Protein AF-A0A9I9E7U3-F1 (afdb_monomer_lite)

Structure (mmCIF, N/CA/C/O backbone):
data_AF-A0A9I9E7U3-F1
#
_entry.id   AF-A0A9I9E7U3-F1
#
loop_
_atom_site.group_PDB
_atom_site.id
_atom_site.type_symbol
_atom_site.label_atom_id
_atom_site.label_alt_id
_atom_site.label_comp_id
_atom_site.label_asym_id
_atom_site.label_entity_id
_atom_site.label_seq_id
_atom_site.pdbx_PDB_ins_code
_atom_site.Cartn_x
_atom_site.Cartn_y
_atom_site.Cartn_z
_atom_site.occupancy
_atom_site.B_iso_or_equiv
_atom_site.auth_seq_id
_atom_site.auth_comp_id
_atom_site.auth_asym_id
_atom_site.auth_atom_id
_atom_site.pdbx_PDB_model_num
ATOM 1 N N . MET A 1 1 ? -19.720 12.425 18.453 1.00 45.34 1 MET A N 1
ATOM 2 C CA . MET A 1 1 ? -18.261 12.362 18.694 1.00 45.34 1 MET A CA 1
ATOM 3 C C . MET A 1 1 ? -17.624 11.186 17.935 1.00 45.34 1 MET A C 1
ATOM 5 O O . MET A 1 1 ? -16.899 10.401 18.517 1.00 45.34 1 MET A O 1
ATOM 9 N N . VAL A 1 2 ? -17.925 11.040 16.635 1.00 49.69 2 VAL A N 1
ATOM 10 C CA . VAL A 1 2 ? -17.374 9.981 15.748 1.00 49.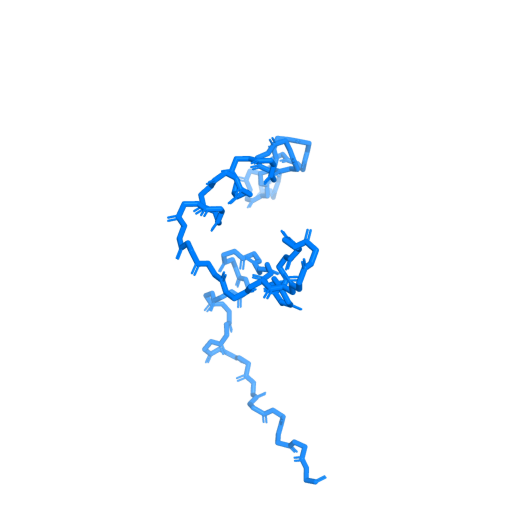69 2 VAL A CA 1
ATOM 11 C C . VAL A 1 2 ? -16.672 10.609 14.535 1.00 49.69 2 VAL A C 1
ATOM 13 O O . VAL A 1 2 ? -15.651 10.113 14.087 1.00 49.69 2 VAL A O 1
ATOM 16 N N . LYS A 1 3 ? -17.134 11.790 14.092 1.00 48.22 3 LYS A N 1
ATOM 17 C CA . LYS A 1 3 ? -16.523 12.583 13.009 1.00 48.22 3 LYS A CA 1
ATOM 18 C C . LYS A 1 3 ? -15.101 13.104 13.280 1.00 48.22 3 LYS A C 1
ATOM 20 O O . LYS A 1 3 ? -14.471 13.569 12.351 1.00 48.22 3 LYS A O 1
ATOM 25 N N . ILE A 1 4 ? -14.613 13.058 14.524 1.00 53.31 4 ILE A N 1
ATOM 26 C CA . ILE A 1 4 ? -13.248 13.508 14.878 1.00 53.31 4 ILE A CA 1
ATOM 27 C C . ILE A 1 4 ? -12.241 12.345 14.772 1.00 53.31 4 ILE A C 1
ATOM 29 O O . ILE A 1 4 ? -11.045 12.568 14.647 1.00 53.31 4 ILE A O 1
ATOM 33 N N . LEU A 1 5 ? -12.718 11.093 14.807 1.00 57.38 5 LEU A N 1
ATOM 34 C CA . LEU A 1 5 ? -11.864 9.899 14.784 1.00 57.38 5 LEU A CA 1
ATOM 35 C C . LEU A 1 5 ? -11.475 9.461 13.373 1.00 57.38 5 LEU A C 1
ATOM 37 O O . LEU A 1 5 ? -10.537 8.687 13.215 1.00 57.38 5 LEU A O 1
ATOM 41 N N . HIS A 1 6 ? -12.224 9.874 12.357 1.00 62.75 6 HIS A N 1
ATOM 42 C CA . HIS A 1 6 ? -11.895 9.596 10.967 1.00 62.75 6 HIS A CA 1
ATOM 43 C C . HIS A 1 6 ? -11.524 10.932 10.352 1.00 62.75 6 HIS A C 1
ATOM 45 O O . HIS A 1 6 ? -12.366 11.826 10.280 1.00 62.75 6 HIS A O 1
ATOM 51 N N . GLY A 1 7 ? -10.243 11.081 10.010 1.00 67.94 7 GLY A N 1
ATOM 52 C CA . GLY A 1 7 ? -9.756 12.251 9.290 1.00 67.94 7 GLY A CA 1
ATOM 53 C C . GLY A 1 7 ? -10.546 12.474 8.002 1.00 67.94 7 GLY A C 1
ATOM 54 O O . GLY A 1 7 ? -11.297 11.606 7.548 1.00 67.94 7 GLY A O 1
ATOM 55 N N . ASP A 1 8 ? -10.385 13.651 7.410 1.00 82.94 8 ASP A N 1
ATOM 56 C CA . ASP A 1 8 ? -11.076 13.966 6.171 1.00 82.94 8 ASP A CA 1
ATOM 57 C C . ASP A 1 8 ? -10.576 13.054 5.037 1.00 82.94 8 ASP A C 1
ATOM 59 O O . ASP A 1 8 ? -9.372 12.877 4.815 1.00 82.94 8 ASP A O 1
ATOM 63 N N . THR A 1 9 ? -11.513 12.417 4.334 1.00 78.75 9 THR A N 1
ATOM 64 C CA . THR A 1 9 ? -11.177 11.480 3.260 1.00 78.75 9 THR A CA 1
ATOM 65 C C . THR A 1 9 ? -10.487 12.191 2.104 1.00 78.75 9 THR A C 1
ATOM 67 O O . THR A 1 9 ? -9.542 11.648 1.542 1.00 78.75 9 THR A O 1
ATOM 70 N N . VAL A 1 10 ? -10.918 13.407 1.760 1.00 83.38 10 VAL A N 1
ATOM 71 C CA . VAL A 1 10 ? -10.336 14.198 0.670 1.00 83.38 10 VAL A CA 1
ATOM 72 C C . VAL A 1 10 ? -8.898 14.574 1.014 1.00 83.38 10 VAL A C 1
ATOM 74 O O . VAL A 1 10 ? -8.003 14.357 0.198 1.00 83.38 10 VAL A O 1
ATOM 77 N N . GLU A 1 11 ? -8.651 15.045 2.236 1.00 83.44 11 GLU A N 1
ATOM 78 C CA . GLU A 1 11 ? -7.298 15.336 2.721 1.00 83.44 11 GLU A CA 1
ATOM 79 C C . GLU A 1 11 ? -6.416 14.080 2.737 1.00 83.44 11 GLU A C 1
ATOM 81 O O . GLU A 1 11 ? -5.260 14.125 2.316 1.00 83.44 11 GLU A O 1
ATOM 86 N N . SER A 1 12 ? -6.968 12.938 3.152 1.00 78.81 12 SER A N 1
ATOM 87 C CA . SER A 1 12 ? -6.252 11.657 3.175 1.00 78.81 12 SER A CA 1
ATOM 88 C C . SER A 1 12 ? -5.837 11.204 1.771 1.00 78.81 12 SER A C 1
ATOM 90 O O . SER A 1 12 ? -4.684 10.825 1.557 1.00 78.81 12 SER A O 1
ATOM 92 N N . TYR A 1 13 ? -6.741 11.290 0.789 1.00 81.56 13 TYR A N 1
ATOM 93 C CA . TYR A 1 13 ? -6.438 10.953 -0.606 1.00 81.56 13 TYR A CA 1
ATOM 94 C C . TYR A 1 13 ? -5.465 11.954 -1.248 1.00 81.56 13 TYR A C 1
ATOM 96 O O . TYR A 1 13 ? -4.613 11.551 -2.041 1.00 81.56 13 TYR A O 1
ATOM 104 N N . ALA A 1 14 ? -5.503 13.233 -0.859 1.00 87.12 14 ALA A N 1
ATOM 105 C CA . ALA A 1 14 ? -4.561 14.246 -1.340 1.00 87.12 14 ALA A CA 1
ATOM 106 C C . ALA A 1 14 ? -3.097 13.971 -0.930 1.00 87.12 14 ALA A C 1
ATOM 108 O O . ALA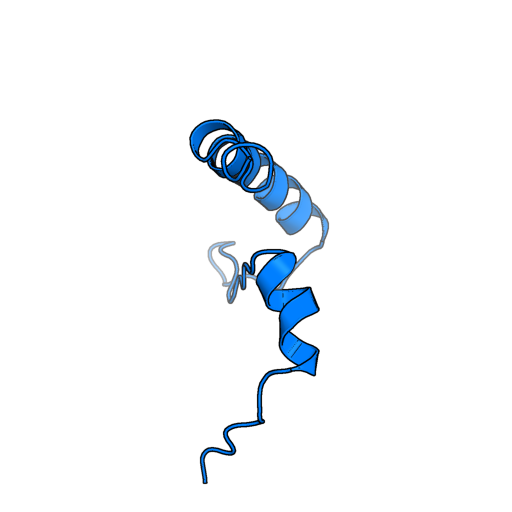 A 1 14 ? -2.172 14.497 -1.551 1.00 87.12 14 ALA A O 1
ATOM 109 N N . LEU A 1 15 ? -2.856 13.127 0.082 1.00 83.38 15 LEU A N 1
ATOM 110 C CA . LEU A 1 15 ? -1.509 12.741 0.517 1.00 83.38 15 LEU A CA 1
ATOM 111 C C . LEU A 1 15 ? -0.888 11.611 -0.319 1.00 83.38 15 LEU A C 1
ATOM 113 O O . LEU A 1 15 ? 0.334 11.455 -0.285 1.00 83.38 15 LEU A O 1
ATOM 117 N N . ILE A 1 16 ? -1.680 10.859 -1.093 1.00 81.81 16 ILE A N 1
ATOM 118 C CA . ILE A 1 16 ? -1.210 9.710 -1.890 1.00 81.81 16 ILE A CA 1
ATOM 119 C C . ILE A 1 16 ? -0.001 10.050 -2.782 1.00 81.81 16 ILE A C 1
ATOM 121 O O . ILE A 1 16 ? 1.005 9.338 -2.699 1.00 81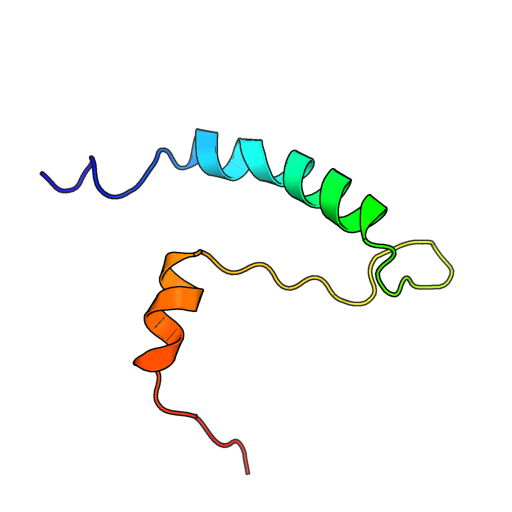.81 16 ILE A O 1
ATOM 125 N N . PRO A 1 17 ? -0.000 11.154 -3.556 1.00 84.25 17 PRO A N 1
ATOM 126 C CA . PRO A 1 17 ? 1.155 11.530 -4.374 1.00 84.25 17 PRO A CA 1
ATOM 127 C C . PRO A 1 17 ? 2.453 11.719 -3.573 1.00 84.25 17 PRO A C 1
ATOM 129 O O . PRO A 1 17 ? 3.535 11.385 -4.053 1.00 84.25 17 PRO A O 1
ATOM 132 N N . ARG A 1 18 ? 2.371 12.206 -2.325 1.00 83.38 18 ARG A N 1
ATOM 133 C CA . ARG A 1 18 ? 3.553 12.421 -1.468 1.00 83.38 18 ARG A CA 1
ATOM 134 C C . ARG A 1 18 ? 4.168 11.102 -0.998 1.00 83.38 18 ARG A C 1
ATOM 136 O O . ARG A 1 18 ? 5.377 11.045 -0.777 1.00 83.38 18 ARG A O 1
ATOM 143 N N . PHE A 1 19 ? 3.364 10.049 -0.845 1.00 80.06 19 PHE A N 1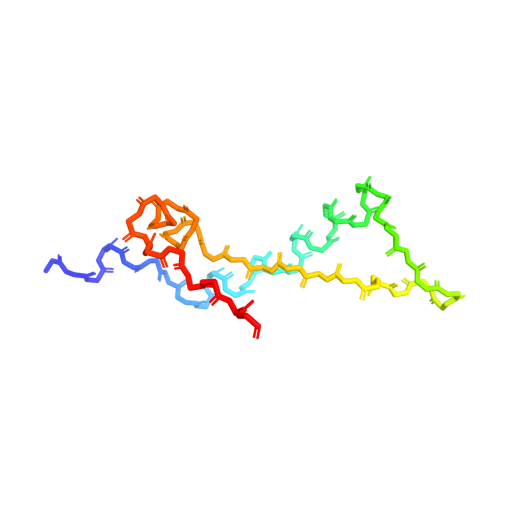
ATOM 144 C CA . PHE A 1 19 ? 3.882 8.715 -0.538 1.00 80.06 19 PHE A CA 1
ATOM 145 C C . PHE A 1 19 ? 4.629 8.117 -1.732 1.00 80.06 19 PHE A C 1
ATOM 147 O O . PHE A 1 19 ? 5.667 7.493 -1.528 1.00 80.06 19 PHE A O 1
ATOM 154 N N . PHE A 1 20 ? 4.180 8.381 -2.964 1.00 76.94 20 PHE A N 1
ATOM 155 C CA . PHE A 1 20 ? 4.890 7.942 -4.167 1.00 76.94 20 PHE A CA 1
ATOM 156 C C . PHE A 1 20 ? 6.272 8.590 -4.319 1.00 76.94 20 PHE A C 1
ATOM 158 O O . PHE A 1 20 ? 7.227 7.879 -4.611 1.00 76.94 20 PHE A O 1
ATOM 165 N N . ASP A 1 21 ? 6.427 9.887 -4.026 1.00 79.50 21 ASP A N 1
ATOM 166 C CA . ASP A 1 21 ? 7.754 10.538 -4.025 1.00 79.50 21 ASP A CA 1
ATOM 167 C C . ASP A 1 21 ? 8.729 9.865 -3.040 1.00 79.50 21 ASP A C 1
ATOM 169 O O . ASP A 1 21 ? 9.898 9.625 -3.349 1.00 79.50 21 ASP A O 1
ATOM 173 N N . LYS A 1 22 ? 8.237 9.491 -1.851 1.00 80.12 22 LYS A N 1
ATOM 174 C CA . LYS A 1 22 ? 9.039 8.734 -0.880 1.00 80.12 22 LYS A CA 1
ATOM 175 C C . LYS A 1 22 ? 9.349 7.314 -1.351 1.00 80.12 22 LYS A C 1
ATOM 177 O O . LYS A 1 22 ? 10.460 6.846 -1.117 1.00 80.12 22 LYS A O 1
ATOM 182 N N . LEU A 1 23 ? 8.401 6.645 -2.009 1.00 76.50 23 LEU A N 1
ATOM 183 C CA . LEU A 1 23 ? 8.604 5.312 -2.576 1.00 76.50 23 LEU A CA 1
ATOM 184 C C . LEU A 1 23 ? 9.690 5.332 -3.653 1.00 76.50 23 LEU A C 1
ATOM 186 O O . LEU A 1 23 ? 10.613 4.532 -3.568 1.00 76.50 23 LEU A O 1
ATOM 190 N N . VAL A 1 24 ? 9.669 6.290 -4.583 1.00 73.19 24 VAL A N 1
ATOM 191 C CA . VAL A 1 24 ? 10.732 6.440 -5.596 1.00 73.19 24 VAL A CA 1
ATOM 192 C C . VAL A 1 24 ? 12.108 6.595 -4.933 1.00 73.19 24 VAL A C 1
ATOM 194 O O . VAL A 1 24 ? 13.068 5.938 -5.330 1.00 73.19 24 VAL A O 1
ATOM 197 N N . LYS A 1 25 ? 12.205 7.390 -3.859 1.00 78.62 25 LYS A N 1
ATOM 198 C CA . LYS A 1 25 ? 13.458 7.579 -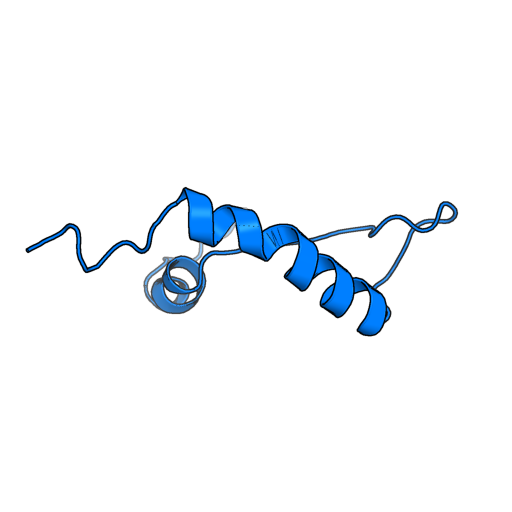3.103 1.00 78.62 25 LYS A CA 1
ATOM 199 C C . LYS A 1 25 ? 13.949 6.326 -2.377 1.00 78.62 25 LYS A C 1
ATOM 201 O O . LYS A 1 25 ? 15.141 6.230 -2.105 1.00 78.62 25 LYS A O 1
ATOM 206 N N . SER A 1 26 ? 13.066 5.382 -2.054 1.00 78.94 26 SER A N 1
ATOM 207 C CA . SER A 1 26 ? 13.444 4.136 -1.371 1.00 78.94 26 SER A CA 1
ATOM 208 C C . SER A 1 26 ? 14.090 3.079 -2.278 1.00 78.94 26 SER A C 1
ATOM 210 O O . SER A 1 26 ? 14.480 2.032 -1.772 1.00 78.94 26 SER A O 1
ATOM 212 N N . ASN A 1 27 ? 14.235 3.348 -3.584 1.00 71.44 27 ASN A N 1
ATOM 213 C CA . ASN A 1 27 ? 14.770 2.413 -4.585 1.00 71.44 27 ASN A CA 1
ATOM 214 C C . ASN A 1 27 ? 14.136 1.000 -4.532 1.00 71.44 27 ASN A C 1
ATOM 216 O O . ASN A 1 27 ? 14.845 0.002 -4.382 1.00 71.44 27 ASN A O 1
ATOM 220 N N . PRO A 1 28 ? 12.799 0.895 -4.598 1.00 76.62 28 PRO A N 1
ATOM 221 C CA . PRO A 1 28 ? 12.109 -0.387 -4.617 1.00 76.62 28 PRO A CA 1
ATOM 222 C C . PRO A 1 28 ? 12.369 -1.130 -5.928 1.00 76.62 28 PRO A C 1
ATOM 224 O O . PRO A 1 28 ? 12.760 -0.539 -6.935 1.00 76.62 28 PRO A O 1
ATOM 227 N N . GLU A 1 29 ? 12.110 -2.435 -5.932 1.00 82.38 29 GLU A N 1
ATOM 228 C CA . GLU A 1 29 ? 12.198 -3.220 -7.158 1.00 82.38 29 GLU A CA 1
ATOM 229 C C . GLU A 1 29 ? 11.192 -2.725 -8.203 1.00 82.38 29 GLU A C 1
ATOM 231 O O . GLU A 1 29 ? 9.977 -2.690 -7.970 1.00 82.38 29 GLU A O 1
ATOM 236 N N . MET A 1 30 ? 11.714 -2.377 -9.376 1.00 83.31 30 MET A N 1
ATOM 237 C CA . MET A 1 30 ? 10.934 -1.936 -10.524 1.00 83.31 30 MET A CA 1
ATOM 238 C C . MET A 1 30 ? 11.028 -2.951 -11.664 1.00 83.31 30 MET A C 1
ATOM 240 O O . MET A 1 30 ? 11.955 -3.764 -11.710 1.00 83.31 30 MET A O 1
ATOM 244 N N . ASP A 1 31 ? 10.031 -2.951 -12.542 1.00 84.00 31 ASP A N 1
ATOM 245 C CA . ASP A 1 31 ? 10.102 -3.655 -13.820 1.00 84.00 31 ASP A CA 1
ATOM 246 C C . ASP A 1 31 ? 11.022 -2.918 -14.811 1.00 84.00 31 ASP A C 1
ATOM 248 O O . ASP A 1 31 ? 11.526 -1.825 -14.536 1.00 84.00 31 ASP A O 1
ATOM 252 N N . ASP A 1 32 ? 11.223 -3.507 -15.989 1.00 89.19 32 ASP A N 1
ATOM 253 C CA . ASP A 1 32 ? 12.083 -2.938 -17.036 1.00 89.19 32 ASP A CA 1
ATOM 254 C C . ASP A 1 32 ? 11.554 -1.600 -17.597 1.00 89.19 32 ASP A C 1
ATOM 256 O O . ASP A 1 32 ? 12.272 -0.892 -18.300 1.00 89.19 32 ASP A O 1
ATOM 260 N N . SER A 1 33 ? 10.301 -1.241 -17.291 1.00 87.19 33 SER A N 1
ATOM 261 C CA . SER A 1 33 ? 9.662 0.026 -17.672 1.00 87.19 33 SER A CA 1
ATOM 262 C C . SER A 1 33 ? 9.713 1.082 -16.559 1.00 87.19 33 SER A C 1
ATOM 264 O O . SER A 1 33 ? 9.236 2.199 -16.759 1.00 87.19 33 SER A O 1
ATOM 266 N N . GLY A 1 34 ? 10.298 0.764 -15.399 1.00 78.88 34 GLY A N 1
ATOM 267 C CA . GLY A 1 34 ? 10.402 1.676 -14.260 1.00 78.88 34 GLY A CA 1
ATOM 268 C C . GLY A 1 34 ? 9.133 1.768 -13.407 1.00 78.88 34 GLY A C 1
ATOM 269 O O . GLY A 1 34 ? 8.991 2.712 -12.630 1.00 78.88 34 GLY A O 1
ATOM 270 N N . HIS A 1 35 ? 8.204 0.816 -13.523 1.00 81.00 35 HIS A N 1
ATOM 271 C CA . HIS A 1 35 ? 7.055 0.723 -12.623 1.00 81.00 35 HIS A CA 1
ATOM 272 C C . HIS A 1 35 ? 7.399 -0.112 -11.392 1.00 81.00 35 HIS A C 1
ATOM 274 O O . HIS A 1 35 ? 8.133 -1.093 -11.483 1.00 81.00 35 HIS A O 1
ATOM 280 N N . PHE A 1 36 ? 6.819 0.218 -10.237 1.00 79.50 36 PHE A N 1
ATOM 281 C CA . PHE A 1 36 ? 6.932 -0.632 -9.050 1.00 79.50 36 PHE A CA 1
ATOM 282 C C . PHE A 1 36 ? 6.369 -2.029 -9.337 1.00 79.50 36 PHE A C 1
ATOM 284 O O . PHE A 1 36 ? 5.198 -2.145 -9.700 1.00 79.50 36 PHE A O 1
ATOM 291 N N . LYS A 1 37 ? 7.159 -3.091 -9.109 1.00 79.69 37 LYS A N 1
ATOM 292 C CA . LYS A 1 37 ? 6.666 -4.473 -9.271 1.00 79.69 37 LYS A CA 1
ATOM 293 C C . LYS A 1 37 ? 5.499 -4.765 -8.330 1.00 79.69 37 LYS A C 1
ATOM 295 O O . LYS A 1 37 ? 4.522 -5.392 -8.725 1.00 79.69 37 LYS A O 1
ATOM 300 N N . PHE A 1 38 ? 5.603 -4.284 -7.090 1.00 74.75 38 PHE A N 1
ATOM 301 C CA . PHE A 1 38 ? 4.566 -4.403 -6.072 1.00 74.75 38 PHE A CA 1
ATOM 302 C C . PHE A 1 38 ? 4.542 -3.145 -5.197 1.00 74.75 38 PHE A C 1
ATOM 304 O O . PHE A 1 38 ? 5.587 -2.658 -4.769 1.00 74.75 38 PHE A O 1
ATOM 311 N N . CYS A 1 39 ? 3.349 -2.634 -4.891 1.00 75.12 39 CYS A N 1
ATOM 312 C CA . CYS A 1 39 ? 3.141 -1.562 -3.919 1.00 75.12 39 CYS A CA 1
ATOM 313 C C . CYS A 1 39 ? 1.970 -1.943 -3.009 1.00 75.12 39 CYS A C 1
ATOM 315 O O . CYS A 1 39 ? 0.830 -2.025 -3.463 1.00 75.12 39 CYS A O 1
ATOM 317 N N . PHE A 1 40 ? 2.245 -2.161 -1.722 1.00 72.94 40 PHE A N 1
ATOM 318 C CA . PHE A 1 40 ? 1.218 -2.451 -0.722 1.00 72.94 40 PHE A CA 1
ATOM 319 C C . PHE A 1 40 ? 0.974 -1.206 0.127 1.00 72.94 40 PHE A C 1
ATOM 321 O O . PHE A 1 40 ? 1.879 -0.714 0.797 1.00 72.94 40 PHE A O 1
ATOM 328 N N . MET A 1 41 ? -0.257 -0.699 0.104 1.00 76.62 41 MET A N 1
ATOM 329 C CA . MET A 1 41 ? -0.692 0.407 0.953 1.00 76.62 41 MET A CA 1
ATOM 330 C C . MET A 1 41 ? -1.721 -0.115 1.952 1.00 76.62 41 MET A C 1
ATOM 332 O O . MET A 1 41 ? -2.701 -0.748 1.567 1.00 76.62 41 MET A O 1
ATOM 336 N N . ALA A 1 42 ? -1.497 0.153 3.234 1.00 78.50 42 ALA A N 1
ATOM 337 C CA . ALA A 1 42 ? -2.420 -0.186 4.306 1.00 78.50 42 ALA A CA 1
ATOM 338 C C . ALA A 1 42 ? -2.649 1.045 5.183 1.00 78.50 42 ALA A C 1
ATOM 340 O O . ALA A 1 42 ? -1.722 1.818 5.436 1.00 78.50 42 ALA A O 1
ATOM 341 N N . PHE A 1 43 ? -3.879 1.230 5.662 1.00 76.12 43 PHE A N 1
ATOM 342 C CA . PHE A 1 43 ? -4.157 2.264 6.653 1.00 76.12 43 PHE A CA 1
ATOM 343 C C . PHE A 1 43 ? -3.419 1.942 7.956 1.00 76.12 43 PHE A C 1
ATOM 345 O O . PHE A 1 43 ? -3.326 0.777 8.342 1.00 76.12 43 PHE A O 1
ATOM 352 N N . GLY A 1 44 ? -2.942 2.968 8.669 1.00 76.50 44 GLY A N 1
ATOM 353 C CA . GLY A 1 44 ? -2.268 2.781 9.962 1.00 76.50 44 GLY A CA 1
ATOM 354 C C . GLY A 1 44 ? -3.107 1.948 10.937 1.00 76.50 44 GLY A C 1
ATOM 355 O O . GLY A 1 44 ? -2.598 1.009 11.536 1.00 76.50 44 GLY A O 1
ATOM 356 N N . ALA A 1 45 ? -4.423 2.183 10.971 1.00 76.00 45 ALA A N 1
ATOM 357 C CA . ALA A 1 45 ? -5.365 1.381 11.753 1.00 76.00 45 ALA A CA 1
ATOM 358 C C . ALA A 1 45 ? -5.392 -0.109 11.349 1.00 76.00 45 ALA A C 1
ATOM 360 O O . ALA A 1 45 ? -5.546 -0.972 12.208 1.00 76.00 45 ALA A O 1
ATOM 361 N N . SER A 1 46 ? -5.214 -0.434 10.064 1.00 77.19 46 SER A N 1
ATOM 362 C CA . SER A 1 46 ? -5.097 -1.821 9.590 1.00 77.19 46 SER A CA 1
ATOM 363 C C . SER A 1 46 ? -3.789 -2.470 10.051 1.00 77.19 46 SER A C 1
ATOM 365 O O . SER A 1 46 ? -3.791 -3.643 10.417 1.00 77.19 46 SER A O 1
ATOM 367 N N . ILE A 1 47 ? -2.687 -1.712 10.078 1.00 81.44 47 ILE A N 1
ATOM 368 C CA . ILE A 1 47 ? -1.384 -2.180 10.578 1.00 81.44 47 ILE A CA 1
ATOM 369 C C . ILE A 1 47 ? -1.449 -2.408 12.095 1.00 81.44 47 ILE A C 1
ATOM 371 O O . ILE A 1 47 ? -1.069 -3.468 12.581 1.00 81.44 47 ILE A O 1
ATOM 375 N N . GLU A 1 48 ? -1.983 -1.448 12.851 1.00 84.00 48 GLU A N 1
ATOM 376 C CA . GLU A 1 48 ? -2.165 -1.561 14.304 1.00 84.00 48 GLU A CA 1
ATOM 377 C C . GLU A 1 48 ? -3.155 -2.669 14.683 1.00 84.00 48 GLU A C 1
ATOM 379 O O . GLU A 1 48 ? -2.987 -3.351 15.698 1.00 84.00 48 GLU A O 1
ATOM 384 N N . GLY A 1 49 ? -4.180 -2.865 13.853 1.00 82.12 49 GLY A N 1
ATOM 385 C CA . GLY A 1 49 ? -5.182 -3.914 13.985 1.00 82.12 49 GLY A CA 1
ATOM 386 C C . GLY A 1 49 ? -4.648 -5.317 13.697 1.00 82.12 49 GLY A C 1
ATOM 387 O O . GLY A 1 49 ? -5.231 -6.286 14.180 1.00 82.12 49 GLY A O 1
ATOM 388 N N . TRP A 1 50 ? -3.524 -5.442 12.979 1.00 81.38 50 TRP A N 1
ATOM 389 C CA . TRP A 1 50 ? -2.958 -6.725 12.548 1.00 81.38 50 TRP A CA 1
ATOM 390 C C . TRP A 1 50 ? -2.710 -7.695 13.706 1.00 81.38 50 TRP A C 1
ATOM 392 O O . TRP A 1 50 ? -2.975 -8.887 13.586 1.00 81.38 50 TRP A O 1
ATOM 402 N N . ARG A 1 51 ? -2.291 -7.184 14.872 1.00 83.06 51 ARG A N 1
ATOM 403 C CA . ARG A 1 51 ? -2.078 -7.998 16.085 1.00 83.06 51 ARG A CA 1
ATOM 404 C C . ARG A 1 51 ? -3.340 -8.705 16.595 1.00 83.06 51 ARG A C 1
ATOM 406 O O . ARG A 1 51 ? -3.235 -9.618 17.407 1.00 83.06 51 ARG A O 1
ATOM 413 N N . TYR A 1 52 ? -4.518 -8.260 16.162 1.00 84.81 52 TYR A N 1
ATOM 414 C CA . TYR A 1 52 ? -5.814 -8.836 16.517 1.00 84.81 52 TYR A CA 1
ATOM 415 C C . TYR A 1 52 ? -6.401 -9.708 15.399 1.00 84.81 52 TYR A C 1
ATOM 417 O O . TYR A 1 52 ? -7.410 -10.381 15.615 1.00 84.81 52 TYR A O 1
ATOM 425 N N . CYS A 1 53 ? -5.790 -9.718 14.210 1.00 81.25 53 CYS A N 1
ATOM 426 C CA . CYS A 1 53 ? -6.178 -10.609 13.127 1.0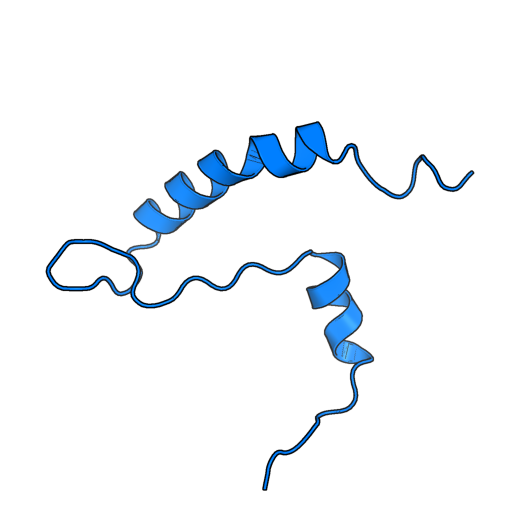0 81.25 53 CYS A CA 1
ATOM 427 C C . CYS A 1 53 ? -5.734 -12.042 13.454 1.00 81.25 53 CYS A C 1
ATOM 429 O O . CYS A 1 53 ? -4.591 -12.281 13.841 1.00 81.25 53 CYS A O 1
ATOM 431 N N . ARG A 1 54 ? -6.630 -13.022 13.280 1.00 80.44 54 ARG A N 1
ATOM 432 C CA . ARG A 1 54 ? -6.231 -14.435 13.317 1.00 80.44 54 ARG A CA 1
ATOM 433 C C . ARG A 1 54 ? -5.534 -14.774 11.996 1.00 80.44 54 ARG A C 1
ATOM 435 O O . ARG A 1 54 ? -6.113 -14.467 10.953 1.00 80.44 54 ARG A O 1
ATOM 442 N N . PRO A 1 55 ? -4.345 -15.402 12.006 1.00 71.56 55 PRO A N 1
ATOM 443 C CA . PRO A 1 55 ? -3.708 -15.859 10.779 1.00 71.56 55 PRO A CA 1
ATOM 444 C C . PRO A 1 55 ? -4.646 -16.819 10.048 1.00 71.56 55 PRO A C 1
ATOM 446 O O . PRO A 1 55 ? -5.056 -17.834 10.612 1.00 71.56 55 PRO A O 1
ATOM 449 N N . ILE A 1 56 ? -5.007 -16.492 8.809 1.00 71.56 56 ILE A N 1
ATOM 450 C CA . ILE A 1 56 ? -5.656 -17.445 7.913 1.00 71.56 56 ILE A CA 1
ATOM 451 C C . ILE A 1 56 ? -4.521 -18.158 7.188 1.00 71.56 56 ILE A C 1
ATOM 453 O O . ILE A 1 56 ? -3.916 -17.605 6.272 1.00 71.56 56 ILE A O 1
ATOM 457 N N . THR A 1 57 ? -4.178 -19.358 7.646 1.00 70.75 57 THR A N 1
ATOM 458 C CA . THR A 1 57 ? -3.241 -20.226 6.933 1.00 70.75 57 THR A CA 1
ATOM 459 C C . THR A 1 57 ? -3.983 -20.803 5.732 1.00 70.75 57 THR A C 1
ATOM 461 O O . THR A 1 57 ? -4.878 -21.629 5.902 1.00 70.75 57 THR A O 1
ATOM 464 N N . PHE A 1 58 ? -3.655 -20.347 4.524 1.00 61.25 58 PHE A N 1
ATOM 465 C CA . PHE A 1 58 ? -4.063 -21.054 3.313 1.00 61.25 58 PHE A CA 1
ATOM 466 C C . PHE A 1 58 ? -3.157 -22.286 3.180 1.00 61.25 58 PHE A C 1
ATOM 468 O O . PHE A 1 58 ? -1.940 -22.137 3.068 1.00 61.25 58 PHE A O 1
ATOM 475 N N . LEU A 1 59 ? -3.758 -23.474 3.316 1.00 52.47 59 LEU A N 1
ATOM 476 C CA . LEU A 1 59 ? -3.144 -24.776 3.030 1.00 52.47 59 LEU A CA 1
ATOM 477 C C . LEU A 1 59 ? -3.115 -25.030 1.522 1.00 52.47 59 LEU A C 1
ATOM 479 O O . LEU A 1 59 ? -4.120 -24.676 0.862 1.00 52.47 59 LEU A O 1
#

Sequence (59 aa):
MVKILHGDTVESYALIPRFFDKLVKSNPEMDDSGHFKFCFMAFGASIEGWRYCRPITFL

pLDDT: mean 75.94, std 9.95, range [45.34, 89.19]

Radius of gyration: 15.93 Å; chains: 1; bounding box: 33×40×36 Å

Organism: Cucumis melo (NCBI:txid3656)

Foldseek 3Di:
DVVVVDPDPVVVVVCVVVVVVVVVVVPADDDPVRHHPDDDDDDPCVVVCVVVDDDDDDD

Secondary structure (DSSP, 8-state):
--TTTS--HHHHHHTHHHHHHHHHHT---B-TTS-BS------HHHHHHGGGSPP----